Protein AF-A0A382UMU6-F1 (afdb_monomer)

Solvent-accessible surface area (backbone atoms only — not comparable to full-at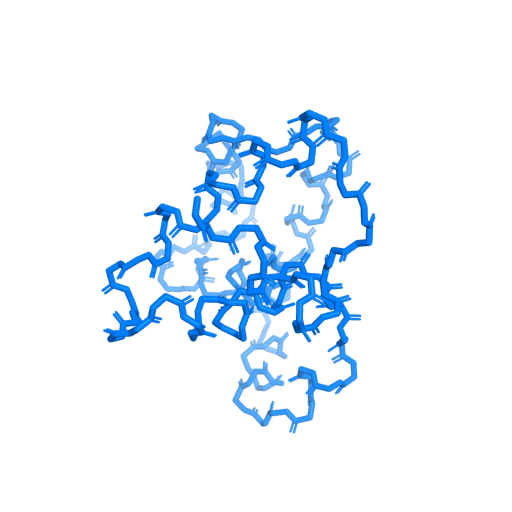om values): 7079 Å² total; per-residue (Å²): 133,62,63,64,44,28,39,75,72,66,77,40,78,89,62,52,76,64,52,50,48,51,54,51,54,58,45,65,74,44,54,89,78,49,96,48,80,75,49,44,45,71,77,47,38,72,81,79,49,92,54,64,73,66,52,53,67,38,65,66,54,38,53,52,58,66,33,70,64,23,42,46,46,52,51,50,48,49,57,58,49,73,78,46,96,69,83,49,76,65,50,58,59,58,50,53,56,59,48,30,71,76,54,73,38,56,70,65,62,39,53,49,46,54,65,72,78,105

Secondary structure (DSSP, 8-state):
--HHHHHHTTS-SS--HHHHHHHHHHHHHHGGG-SSGGGHHHHTGGGT---HHHHHHSHHHHHHHHSHHHHHHHHHHHHHHHT-S---HHHHHHTHHHHHHHH---THHHHHHHHHH-

Structure (mmCIF, N/CA/C/O backbone):
data_AF-A0A382UMU6-F1
#
_entry.id   AF-A0A382UMU6-F1
#
loop_
_atom_site.group_PDB
_atom_site.id
_atom_site.type_symbol
_atom_site.label_atom_id
_atom_site.label_alt_id
_atom_site.label_comp_id
_atom_site.label_asym_id
_atom_site.label_entity_id
_atom_site.label_seq_id
_atom_site.pdbx_PDB_ins_code
_atom_site.Cartn_x
_atom_site.Cartn_y
_atom_site.Cartn_z
_atom_site.occupancy
_atom_site.B_iso_or_equiv
_atom_site.auth_seq_id
_atom_site.auth_comp_id
_atom_site.auth_asym_id
_atom_site.auth_atom_id
_atom_site.pdbx_PDB_model_num
ATOM 1 N N . MET A 1 1 ? 19.225 -9.190 -12.481 1.00 77.44 1 MET A N 1
ATOM 2 C CA . MET A 1 1 ? 18.488 -10.150 -13.329 1.00 77.44 1 MET A CA 1
ATOM 3 C C . MET A 1 1 ? 16.970 -9.951 -13.315 1.00 77.44 1 MET A C 1
ATOM 5 O O . MET A 1 1 ? 16.350 -10.391 -14.262 1.00 77.44 1 MET A O 1
ATOM 9 N N . VAL A 1 2 ? 16.359 -9.263 -12.332 1.00 91.81 2 VAL A N 1
ATOM 10 C CA . VAL A 1 2 ? 14.884 -9.120 -12.277 1.00 91.81 2 VAL A CA 1
ATOM 11 C C . VAL A 1 2 ? 14.290 -7.978 -13.122 1.00 91.81 2 VAL A C 1
ATOM 13 O O . VAL A 1 2 ? 13.155 -8.073 -13.568 1.00 91.81 2 VAL A O 1
ATOM 16 N N . VAL A 1 3 ? 15.056 -6.909 -13.378 1.00 94.62 3 VAL A N 1
ATOM 17 C CA . VAL A 1 3 ? 14.580 -5.698 -14.086 1.00 94.62 3 VAL A CA 1
ATOM 18 C C . VAL A 1 3 ? 13.886 -5.994 -15.431 1.00 94.62 3 VAL A C 1
ATOM 20 O O . VAL A 1 3 ? 12.839 -5.398 -15.672 1.00 94.62 3 VAL A O 1
ATOM 23 N N . PRO A 1 4 ? 14.370 -6.923 -16.285 1.00 96.31 4 PRO A N 1
ATOM 24 C CA . PRO A 1 4 ? 13.679 -7.263 -17.530 1.00 96.31 4 PRO A CA 1
ATOM 25 C C . PRO A 1 4 ? 12.237 -7.752 -17.339 1.00 96.31 4 PRO A C 1
ATOM 27 O O . PRO A 1 4 ? 11.382 -7.393 -18.140 1.00 96.31 4 PRO A O 1
ATOM 30 N N . PHE A 1 5 ? 11.940 -8.493 -16.264 1.00 96.38 5 PHE A N 1
ATOM 31 C CA . PHE A 1 5 ? 10.580 -8.972 -15.992 1.00 96.38 5 PHE A CA 1
ATOM 32 C C . PHE A 1 5 ? 9.628 -7.823 -15.640 1.00 96.38 5 PHE A C 1
ATOM 34 O O . PHE A 1 5 ? 8.491 -7.810 -16.098 1.00 96.38 5 PHE A O 1
ATOM 41 N N . PHE A 1 6 ? 10.098 -6.813 -14.897 1.00 96.44 6 PHE A N 1
ATOM 42 C CA . PHE A 1 6 ? 9.307 -5.604 -14.633 1.00 96.44 6 PHE A CA 1
ATOM 43 C C . PHE A 1 6 ? 9.066 -4.780 -15.902 1.00 96.44 6 PHE A C 1
ATOM 45 O O . PHE A 1 6 ? 7.965 -4.269 -16.085 1.00 96.44 6 PHE A O 1
ATOM 52 N N . LYS A 1 7 ? 10.058 -4.688 -16.804 1.00 96.00 7 LYS A N 1
ATOM 53 C CA . LYS A 1 7 ? 9.872 -4.042 -18.115 1.00 96.00 7 LYS A CA 1
ATOM 54 C C . LYS A 1 7 ? 8.832 -4.781 -18.960 1.00 96.00 7 LYS A C 1
ATOM 56 O O . LYS A 1 7 ? 7.950 -4.150 -19.527 1.00 96.00 7 LYS A O 1
ATOM 61 N N . GLN A 1 8 ? 8.909 -6.112 -19.014 1.00 95.56 8 GLN A N 1
ATOM 62 C CA . GLN A 1 8 ? 7.962 -6.943 -19.763 1.00 95.56 8 GLN A CA 1
ATOM 63 C C . GLN A 1 8 ? 6.530 -6.841 -19.218 1.00 95.56 8 GLN A C 1
ATOM 65 O O . GLN A 1 8 ? 5.586 -6.830 -20.001 1.00 95.56 8 GLN A O 1
ATOM 70 N N . ALA A 1 9 ? 6.372 -6.737 -17.896 1.00 94.75 9 ALA A N 1
ATOM 71 C CA . ALA A 1 9 ? 5.078 -6.537 -17.244 1.00 94.75 9 ALA A CA 1
ATOM 72 C C . ALA A 1 9 ? 4.532 -5.099 -17.373 1.00 94.75 9 ALA A C 1
ATOM 74 O O . ALA A 1 9 ? 3.404 -4.843 -16.971 1.00 94.75 9 ALA A O 1
ATOM 75 N N . GLY A 1 10 ? 5.316 -4.157 -17.910 1.00 95.12 10 GLY A N 1
ATOM 76 C CA . GLY A 1 10 ? 4.915 -2.754 -18.059 1.00 95.12 10 GLY A CA 1
ATOM 77 C C . GLY A 1 10 ? 5.082 -1.893 -16.802 1.00 95.12 10 GLY A C 1
ATOM 78 O O . GLY A 1 10 ? 4.726 -0.720 -16.827 1.00 95.12 10 GLY A O 1
ATOM 79 N N . PHE A 1 11 ? 5.668 -2.421 -15.722 1.00 94.56 11 PHE A N 1
ATOM 80 C CA . PHE A 1 11 ? 5.880 -1.684 -14.465 1.00 94.56 11 PHE A CA 1
ATOM 81 C C . PHE A 1 11 ? 7.168 -0.849 -14.434 1.00 94.56 11 PHE A C 1
ATOM 83 O O . PHE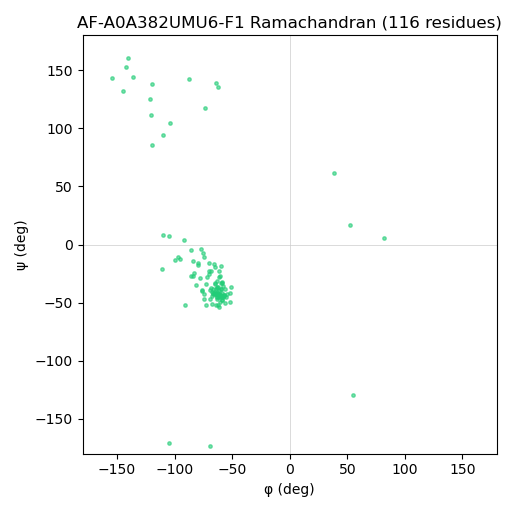 A 1 11 ? 7.416 -0.126 -13.472 1.00 94.56 11 PHE A O 1
ATOM 90 N N . ALA A 1 12 ? 8.009 -0.939 -15.467 1.00 94.31 12 ALA A N 1
ATOM 91 C CA . ALA A 1 12 ? 9.211 -0.122 -15.594 1.00 94.31 12 ALA A CA 1
ATOM 92 C C . ALA A 1 12 ? 9.486 0.242 -17.057 1.00 94.31 12 ALA A C 1
ATOM 94 O O . ALA A 1 12 ? 9.518 -0.631 -17.924 1.00 94.31 12 ALA A O 1
ATOM 95 N N . ILE A 1 13 ? 9.764 1.519 -17.318 1.00 93.31 13 ILE A N 1
ATOM 96 C CA . ILE A 1 13 ? 10.177 2.023 -18.632 1.00 93.31 13 ILE A CA 1
ATOM 97 C C . ILE A 1 13 ? 11.546 2.667 -18.439 1.00 93.31 13 ILE A C 1
ATOM 99 O O . ILE A 1 13 ? 11.658 3.648 -17.716 1.00 93.31 13 ILE A O 1
ATOM 103 N N . ASP A 1 14 ? 12.576 2.044 -19.019 1.00 93.38 14 ASP A N 1
ATOM 104 C CA . ASP A 1 14 ? 13.983 2.471 -18.955 1.00 93.38 14 ASP A CA 1
ATOM 105 C C . ASP A 1 14 ? 14.427 3.034 -17.592 1.00 93.38 14 ASP A C 1
ATOM 107 O O . ASP A 1 14 ? 14.821 4.195 -17.496 1.00 93.38 14 ASP A O 1
ATOM 111 N N . PRO A 1 15 ? 14.368 2.211 -16.522 1.00 93.50 15 PRO A N 1
ATOM 112 C CA . PRO A 1 15 ? 14.715 2.667 -15.185 1.00 93.50 15 PRO A CA 1
ATOM 113 C C . PRO A 1 15 ? 16.183 3.094 -15.122 1.00 93.50 15 PRO A C 1
ATOM 115 O O . PRO A 1 15 ? 17.071 2.380 -15.601 1.00 93.50 15 PRO A O 1
ATOM 118 N N . ASP A 1 16 ? 16.425 4.235 -14.483 1.00 95.44 16 ASP A N 1
ATOM 119 C CA . ASP A 1 16 ? 17.761 4.723 -14.157 1.00 95.44 16 ASP A CA 1
ATOM 120 C C . ASP A 1 16 ? 18.439 3.854 -13.075 1.00 95.44 16 ASP A C 1
ATOM 122 O O . ASP A 1 16 ? 17.953 2.783 -12.691 1.00 95.44 16 ASP A O 1
ATOM 126 N N . GLY A 1 17 ? 19.611 4.283 -12.597 1.00 96.19 17 GLY A N 1
ATOM 127 C CA . GLY A 1 17 ? 20.374 3.535 -11.594 1.00 96.19 17 GLY A CA 1
ATOM 128 C C . GLY A 1 17 ? 19.583 3.273 -10.309 1.00 96.19 17 GLY A C 1
ATOM 129 O O . GLY A 1 17 ? 19.572 2.140 -9.815 1.00 96.19 17 GLY A O 1
ATOM 130 N N . ASP A 1 18 ? 18.876 4.290 -9.819 1.00 95.25 18 ASP A N 1
ATOM 131 C CA . ASP A 1 18 ? 18.115 4.232 -8.571 1.00 95.25 18 ASP A CA 1
ATOM 132 C C . ASP A 1 18 ? 16.828 3.423 -8.740 1.00 95.25 18 ASP A C 1
ATOM 134 O O . ASP A 1 18 ? 16.535 2.548 -7.922 1.00 95.25 18 ASP A O 1
ATOM 138 N N . GLY A 1 19 ? 16.107 3.608 -9.848 1.00 95.19 19 GLY A N 1
ATOM 139 C CA . GLY A 1 19 ? 14.951 2.791 -10.204 1.00 95.19 19 GLY A CA 1
ATOM 140 C C . GLY A 1 19 ? 15.327 1.316 -10.340 1.00 95.19 19 GLY A C 1
ATOM 141 O O . GLY A 1 19 ? 14.670 0.436 -9.780 1.00 95.19 19 GLY A O 1
ATOM 142 N N . ALA A 1 20 ? 16.443 1.012 -11.006 1.00 96.62 20 ALA A N 1
ATOM 143 C CA . ALA A 1 20 ? 16.933 -0.356 -11.120 1.00 96.62 20 ALA A CA 1
ATOM 144 C C . ALA A 1 20 ? 17.359 -0.943 -9.763 1.00 96.62 20 ALA A C 1
ATOM 146 O O . ALA A 1 20 ? 17.206 -2.151 -9.549 1.00 96.62 20 ALA A O 1
ATOM 147 N N . ALA A 1 21 ? 17.902 -0.130 -8.852 1.00 96.62 21 ALA A N 1
ATOM 148 C CA . ALA A 1 21 ? 18.226 -0.546 -7.490 1.00 96.62 21 ALA A CA 1
ATOM 149 C C . ALA A 1 21 ? 16.957 -0.839 -6.674 1.00 96.62 21 ALA A C 1
ATOM 151 O O . ALA A 1 21 ? 16.871 -1.897 -6.045 1.00 96.62 21 ALA A O 1
ATOM 152 N N . PHE A 1 22 ? 15.945 0.026 -6.760 1.00 94.81 22 PHE A N 1
ATOM 153 C CA . PHE A 1 22 ? 14.650 -0.157 -6.109 1.00 94.81 22 PHE A CA 1
ATOM 154 C C . PHE A 1 22 ? 13.958 -1.451 -6.558 1.00 94.81 22 PHE A C 1
ATOM 156 O O . PHE A 1 22 ? 13.577 -2.266 -5.718 1.00 94.81 22 PHE A O 1
ATOM 163 N N . LEU A 1 23 ? 13.892 -1.711 -7.869 1.00 96.69 23 LEU A N 1
ATOM 164 C CA . LEU A 1 23 ? 13.297 -2.940 -8.413 1.00 96.69 23 LEU A CA 1
ATOM 165 C C . LEU A 1 23 ? 14.005 -4.210 -7.917 1.00 96.69 23 LEU A C 1
ATOM 167 O O . LEU A 1 23 ? 13.361 -5.219 -7.628 1.00 96.69 23 LEU A O 1
ATOM 171 N N . LYS A 1 24 ? 15.339 -4.178 -7.793 1.00 96.31 24 LYS A N 1
ATOM 172 C CA . LYS A 1 24 ? 16.109 -5.301 -7.231 1.00 96.31 24 LYS A CA 1
ATOM 173 C C . LYS A 1 24 ? 15.813 -5.496 -5.746 1.00 96.31 24 LYS A C 1
ATOM 175 O O . LYS A 1 24 ? 15.689 -6.638 -5.311 1.00 96.31 24 LYS A O 1
ATOM 180 N N . TYR A 1 25 ? 15.695 -4.404 -4.992 1.00 95.38 25 TYR A N 1
ATOM 181 C CA . TYR A 1 25 ? 15.384 -4.442 -3.568 1.00 95.38 25 TYR A CA 1
ATOM 182 C C . TYR A 1 25 ? 14.013 -5.080 -3.310 1.00 95.38 25 TYR A C 1
ATOM 184 O O . TYR A 1 25 ? 13.935 -6.081 -2.600 1.00 95.38 25 TYR A O 1
ATOM 192 N N . ILE A 1 26 ? 12.947 -4.584 -3.948 1.00 95.06 26 ILE A N 1
ATOM 193 C CA . ILE A 1 26 ? 11.593 -5.128 -3.741 1.00 95.06 26 ILE A CA 1
ATOM 194 C C . ILE A 1 26 ? 11.467 -6.574 -4.239 1.00 95.06 26 ILE A C 1
ATOM 196 O O . ILE A 1 26 ? 10.789 -7.387 -3.614 1.00 95.06 26 ILE A O 1
ATOM 200 N N . ALA A 1 27 ? 12.179 -6.941 -5.309 1.00 95.62 27 ALA A N 1
ATOM 201 C CA . ALA A 1 27 ? 12.203 -8.315 -5.797 1.00 95.62 27 ALA A CA 1
ATOM 202 C C . ALA A 1 27 ? 12.836 -9.287 -4.795 1.00 95.62 27 ALA A C 1
ATOM 204 O O . ALA A 1 27 ? 12.341 -10.401 -4.631 1.00 95.62 27 ALA A O 1
ATOM 205 N N . ALA A 1 28 ? 13.899 -8.871 -4.101 1.00 95.06 28 ALA A N 1
ATOM 206 C CA . ALA A 1 28 ? 14.526 -9.687 -3.066 1.00 95.06 28 ALA A CA 1
ATOM 207 C C . ALA A 1 28 ? 13.571 -9.956 -1.889 1.00 95.06 28 ALA A C 1
ATOM 209 O O . ALA A 1 28 ? 13.617 -11.034 -1.305 1.00 95.06 28 ALA A O 1
ATOM 210 N N . LEU A 1 29 ? 12.664 -9.020 -1.583 1.00 93.00 29 LEU A N 1
ATOM 211 C CA . LEU A 1 29 ? 11.629 -9.211 -0.560 1.00 93.00 29 LEU A CA 1
ATOM 212 C C . LEU A 1 29 ? 10.532 -10.196 -0.998 1.00 93.00 29 LEU A C 1
ATOM 214 O O . LEU A 1 29 ? 9.924 -10.851 -0.154 1.00 93.00 29 LEU A O 1
ATOM 218 N N . ALA A 1 30 ? 10.274 -10.310 -2.304 1.00 93.88 30 ALA A N 1
ATOM 219 C CA . ALA A 1 30 ? 9.207 -11.145 -2.861 1.00 93.88 30 ALA A CA 1
ATOM 220 C C . ALA A 1 30 ? 9.662 -12.543 -3.306 1.00 93.88 30 ALA A C 1
ATOM 222 O O . ALA A 1 30 ? 8.813 -13.393 -3.565 1.00 93.88 30 ALA A O 1
ATOM 223 N N . VAL A 1 31 ? 10.972 -12.802 -3.390 1.00 93.12 31 VAL A N 1
ATOM 224 C CA . VAL A 1 31 ? 11.514 -14.050 -3.960 1.00 93.12 31 VAL A CA 1
ATOM 225 C C . VAL A 1 31 ? 11.027 -15.308 -3.234 1.00 93.12 31 VAL A C 1
ATOM 227 O O . VAL A 1 31 ? 10.816 -16.331 -3.867 1.00 93.12 31 VAL A O 1
ATOM 230 N N . GLY A 1 32 ? 10.792 -15.230 -1.920 1.00 93.56 32 GLY A N 1
ATOM 231 C CA . GLY A 1 32 ? 10.273 -16.352 -1.130 1.00 93.56 32 GLY A CA 1
ATOM 232 C C . GLY A 1 32 ? 8.769 -16.601 -1.285 1.00 93.56 32 GLY A C 1
ATOM 233 O O . GLY A 1 32 ? 8.249 -17.530 -0.678 1.00 93.56 32 GLY A O 1
ATOM 234 N N . ALA A 1 33 ? 8.060 -15.761 -2.043 1.00 92.19 33 ALA A N 1
ATOM 235 C CA . ALA A 1 33 ? 6.612 -15.830 -2.235 1.00 92.19 33 ALA A CA 1
ATOM 236 C C . ALA A 1 33 ? 6.206 -16.266 -3.656 1.00 92.19 33 ALA A C 1
ATOM 238 O O . ALA A 1 33 ? 5.026 -16.170 -3.995 1.00 92.19 33 ALA A O 1
ATOM 239 N N . VAL A 1 34 ? 7.166 -16.690 -4.486 1.00 95.50 34 VAL A N 1
ATOM 240 C CA . VAL A 1 34 ? 6.967 -17.088 -5.888 1.00 95.50 34 VAL A CA 1
ATOM 241 C C . VAL A 1 34 ? 7.843 -18.289 -6.252 1.00 95.50 34 VAL A C 1
ATOM 243 O O . VAL A 1 34 ? 8.924 -18.462 -5.695 1.00 95.50 34 VAL A O 1
ATOM 246 N N . ASP A 1 35 ? 7.410 -19.086 -7.228 1.00 95.94 35 ASP A N 1
ATOM 247 C CA . ASP A 1 35 ? 8.177 -20.236 -7.728 1.00 95.94 35 ASP A CA 1
ATOM 248 C C . ASP A 1 35 ? 9.179 -19.833 -8.822 1.00 95.94 35 ASP A C 1
ATOM 250 O O . ASP A 1 35 ? 10.194 -20.498 -9.040 1.00 95.94 35 ASP A O 1
ATOM 254 N N . ARG A 1 36 ? 8.887 -18.747 -9.553 1.00 94.88 36 ARG A N 1
ATOM 255 C CA . ARG A 1 36 ? 9.674 -18.254 -10.694 1.00 94.88 36 ARG A CA 1
ATOM 256 C C . ARG A 1 36 ? 9.843 -16.740 -10.640 1.00 94.88 36 ARG A C 1
ATOM 258 O O . ARG A 1 36 ? 8.916 -16.010 -10.304 1.00 94.88 36 ARG A O 1
ATOM 265 N N . LEU A 1 37 ? 11.011 -16.249 -11.063 1.00 94.06 37 LEU A N 1
ATOM 266 C CA . LEU A 1 37 ? 11.326 -14.810 -11.052 1.00 94.06 37 LEU A CA 1
ATOM 267 C C . LEU A 1 37 ? 10.354 -13.966 -11.893 1.00 94.06 37 LEU A C 1
ATOM 269 O O . LEU A 1 37 ? 10.067 -12.830 -11.532 1.00 94.06 37 LEU A O 1
ATOM 273 N N . GLU A 1 38 ? 9.823 -14.523 -12.981 1.00 95.56 38 GLU A N 1
ATOM 274 C CA . GLU A 1 38 ? 8.835 -13.870 -13.853 1.00 95.56 38 GLU A CA 1
ATOM 275 C C . GLU A 1 38 ? 7.478 -13.610 -13.176 1.00 95.56 38 GLU A C 1
ATOM 277 O O . GLU A 1 38 ? 6.717 -12.774 -13.648 1.00 95.56 38 GLU A O 1
ATOM 282 N N . GLN A 1 39 ? 7.187 -14.271 -12.048 1.00 96.38 39 GLN A N 1
ATOM 283 C CA . GLN A 1 39 ? 5.967 -14.051 -11.261 1.00 96.38 39 GLN A CA 1
ATOM 284 C C . GLN A 1 39 ? 6.097 -12.864 -10.288 1.00 96.38 39 GLN A C 1
ATOM 286 O O . GLN A 1 39 ? 5.093 -12.390 -9.756 1.00 96.38 39 GLN A O 1
ATOM 291 N N . ILE A 1 40 ? 7.320 -12.373 -10.037 1.00 96.38 40 ILE A N 1
ATOM 292 C CA . ILE A 1 40 ? 7.580 -11.280 -9.085 1.00 96.38 40 ILE A CA 1
ATOM 293 C C . ILE A 1 40 ? 6.830 -9.988 -9.452 1.00 96.38 40 ILE A C 1
ATOM 295 O O . ILE A 1 40 ? 6.221 -9.418 -8.545 1.00 96.38 40 ILE A O 1
ATOM 299 N N . PRO A 1 41 ? 6.843 -9.505 -10.715 1.00 95.81 41 PRO A N 1
ATOM 300 C CA . PRO A 1 41 ? 6.141 -8.278 -11.078 1.00 95.81 41 PRO A CA 1
ATOM 301 C C . PRO A 1 41 ? 4.654 -8.338 -10.729 1.00 95.81 41 PRO A C 1
ATOM 303 O O . PRO A 1 41 ? 4.172 -7.462 -10.024 1.00 95.81 41 PRO A O 1
ATOM 306 N N . GLU A 1 42 ? 3.954 -9.405 -11.125 1.00 94.25 42 GLU A N 1
ATOM 307 C CA . GLU A 1 42 ? 2.526 -9.572 -10.821 1.00 94.25 42 GLU A CA 1
ATOM 308 C C . GLU A 1 42 ? 2.280 -9.641 -9.308 1.00 94.25 42 GLU A C 1
ATOM 310 O O . GLU A 1 42 ? 1.387 -8.987 -8.774 1.00 94.25 42 GLU A O 1
ATOM 315 N N . ARG A 1 43 ? 3.135 -10.359 -8.570 1.00 94.38 43 ARG A N 1
ATOM 316 C CA . ARG A 1 43 ? 3.040 -10.445 -7.107 1.00 94.38 43 ARG A CA 1
ATOM 317 C C . ARG A 1 43 ? 3.209 -9.089 -6.410 1.00 94.38 43 ARG A C 1
ATOM 319 O O . ARG A 1 43 ? 2.697 -8.921 -5.298 1.00 94.38 43 ARG A O 1
ATOM 326 N N . LEU A 1 44 ? 3.940 -8.166 -7.032 1.00 94.69 44 LEU A N 1
ATOM 327 C CA . LEU A 1 44 ? 4.239 -6.816 -6.550 1.00 94.69 44 LEU A CA 1
ATOM 328 C C . LEU A 1 44 ? 3.441 -5.721 -7.265 1.00 94.69 44 LEU A C 1
ATOM 330 O O . LEU A 1 44 ? 3.682 -4.544 -7.013 1.00 94.69 44 LEU A O 1
ATOM 334 N N . LYS A 1 45 ? 2.475 -6.089 -8.109 1.00 92.75 45 LYS A N 1
ATOM 335 C CA . LYS A 1 45 ? 1.649 -5.170 -8.899 1.00 92.75 45 LYS A CA 1
ATOM 336 C C . LYS A 1 45 ? 1.011 -4.055 -8.065 1.00 92.75 45 LYS A C 1
ATOM 338 O O . LYS A 1 45 ? 0.970 -2.911 -8.500 1.00 92.75 45 LYS A O 1
ATOM 343 N N . PHE A 1 46 ? 0.607 -4.368 -6.834 1.00 89.25 46 PHE A N 1
ATOM 344 C CA . PHE A 1 46 ? 0.026 -3.407 -5.888 1.00 89.25 46 PHE A CA 1
ATOM 345 C C . PHE A 1 46 ? 0.953 -2.227 -5.529 1.00 89.25 46 PHE A C 1
ATOM 347 O O . PHE A 1 46 ? 0.475 -1.212 -5.046 1.00 89.25 46 PHE A O 1
ATOM 354 N N . LEU A 1 47 ? 2.269 -2.332 -5.762 1.00 91.94 47 LEU A N 1
ATOM 355 C CA . LEU A 1 47 ? 3.210 -1.217 -5.582 1.00 91.94 47 LEU A CA 1
ATOM 356 C C . LEU A 1 47 ? 3.200 -0.224 -6.755 1.00 91.94 47 LEU A C 1
ATOM 358 O O . LEU A 1 47 ? 3.722 0.879 -6.619 1.00 91.94 47 LEU A O 1
ATOM 362 N N . PHE A 1 48 ? 2.661 -0.627 -7.908 1.00 91.25 48 PHE A N 1
ATOM 363 C CA . PHE A 1 48 ? 2.657 0.153 -9.149 1.00 91.25 48 PHE A CA 1
ATOM 364 C C . PHE A 1 48 ? 1.257 0.630 -9.538 1.00 91.25 48 PHE A C 1
ATOM 366 O O . PHE A 1 48 ? 1.126 1.600 -10.281 1.00 91.25 48 PHE A O 1
ATOM 373 N N . GLU A 1 49 ? 0.216 -0.029 -9.030 1.00 87.19 49 GLU A N 1
ATOM 374 C CA . GLU A 1 49 ? -1.177 0.298 -9.307 1.00 87.19 49 GLU A CA 1
ATOM 375 C C . GLU A 1 49 ? -1.927 0.621 -8.016 1.00 87.19 49 GLU A C 1
ATOM 377 O O . GLU A 1 49 ? -1.988 -0.192 -7.094 1.00 87.19 49 GLU A O 1
ATOM 382 N N . PHE A 1 50 ? -2.544 1.802 -7.980 1.00 83.56 50 PHE A N 1
ATOM 383 C CA . PHE A 1 50 ? -3.443 2.216 -6.909 1.00 83.56 50 PHE A CA 1
ATOM 384 C C . PHE A 1 50 ? -4.880 2.276 -7.441 1.00 83.56 50 PHE A C 1
ATOM 386 O O . PHE A 1 50 ? -5.297 3.277 -8.022 1.00 83.56 50 PHE A O 1
ATOM 393 N N . ASP A 1 51 ? -5.633 1.187 -7.258 1.00 88.44 51 ASP A N 1
ATOM 394 C CA . ASP A 1 51 ? -7.023 1.046 -7.714 1.00 88.44 51 ASP A CA 1
ATOM 395 C C . ASP A 1 51 ? -7.970 0.800 -6.529 1.00 88.44 51 ASP A C 1
ATOM 397 O O . ASP A 1 51 ? -8.301 -0.332 -6.167 1.00 88.44 51 ASP A O 1
ATOM 401 N N . VAL A 1 52 ? -8.410 1.893 -5.899 1.00 89.62 52 VAL A N 1
ATOM 402 C CA . VAL A 1 52 ? -9.358 1.839 -4.775 1.00 89.62 52 VAL A CA 1
ATOM 403 C C . VAL A 1 52 ? -10.715 1.259 -5.194 1.00 89.62 52 VAL A C 1
ATOM 405 O O . VAL A 1 52 ? -11.207 0.381 -4.481 1.00 89.62 52 VAL A O 1
ATOM 408 N N . PRO A 1 53 ? -11.346 1.684 -6.312 1.00 92.44 53 PRO A N 1
ATOM 409 C CA . PRO A 1 53 ? -12.588 1.065 -6.771 1.00 92.44 53 PRO A CA 1
ATOM 410 C C . PRO A 1 53 ? -12.468 -0.450 -6.979 1.00 92.44 53 PRO A C 1
ATOM 412 O O . PRO A 1 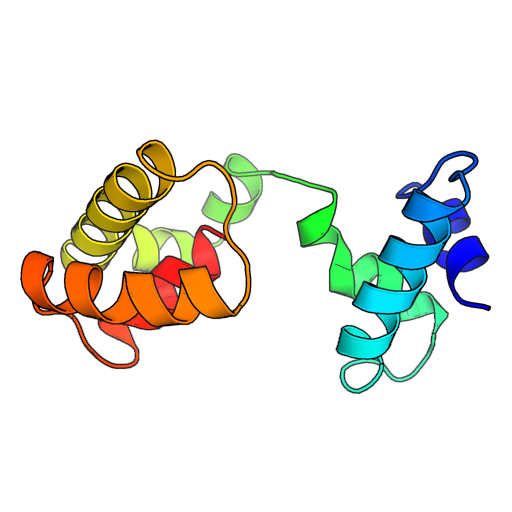53 ? -13.335 -1.189 -6.509 1.00 92.44 53 PRO A O 1
ATOM 415 N N . GLY A 1 54 ? -11.390 -0.918 -7.616 1.00 91.62 54 GLY A N 1
ATOM 416 C CA . GLY A 1 54 ? -11.131 -2.343 -7.816 1.00 91.62 54 GLY A CA 1
ATOM 417 C C . GLY A 1 54 ? -10.925 -3.099 -6.505 1.00 91.62 54 GLY A C 1
ATOM 418 O O . GLY A 1 54 ? -11.522 -4.158 -6.305 1.00 91.62 54 GLY A O 1
ATOM 419 N N . ALA A 1 55 ? -10.169 -2.534 -5.559 1.00 90.56 55 ALA A N 1
ATOM 420 C CA . ALA A 1 55 ? -9.991 -3.128 -4.234 1.00 90.56 55 ALA A CA 1
ATOM 421 C C . ALA A 1 55 ? -11.321 -3.248 -3.466 1.00 90.56 55 ALA A C 1
ATOM 423 O O . ALA A 1 55 ? -11.614 -4.289 -2.876 1.00 90.56 55 ALA A O 1
ATOM 424 N N . LEU A 1 56 ? -12.165 -2.211 -3.511 1.00 94.00 56 LEU A N 1
ATOM 425 C CA . LEU A 1 56 ? -13.472 -2.187 -2.842 1.00 94.00 56 LEU A CA 1
ATOM 426 C C . LEU A 1 56 ? -14.544 -3.041 -3.536 1.00 94.00 56 LEU A C 1
ATOM 428 O O . LEU A 1 56 ? -15.604 -3.277 -2.946 1.00 94.00 56 LEU A O 1
ATOM 432 N N . ALA A 1 57 ? -14.287 -3.532 -4.751 1.00 95.44 57 ALA A N 1
ATOM 433 C CA . ALA A 1 57 ? -15.135 -4.530 -5.394 1.00 95.44 57 ALA A CA 1
ATOM 434 C C . ALA A 1 57 ? -15.035 -5.904 -4.705 1.00 95.44 57 ALA A C 1
ATOM 436 O O . ALA A 1 57 ? -15.978 -6.691 -4.788 1.00 95.44 57 ALA A O 1
ATOM 437 N N . ASN A 1 58 ? -13.942 -6.183 -3.980 1.00 94.62 58 ASN A N 1
ATOM 438 C CA . ASN A 1 58 ? -13.822 -7.380 -3.152 1.00 94.62 58 ASN A CA 1
ATOM 439 C C . ASN A 1 58 ? -14.699 -7.242 -1.883 1.00 94.62 58 ASN A C 1
ATOM 441 O O . ASN A 1 58 ? -14.433 -6.366 -1.050 1.00 94.62 58 ASN A O 1
ATOM 445 N N . PRO A 1 59 ? -15.713 -8.113 -1.680 1.00 95.31 59 PRO A N 1
ATOM 446 C CA . PRO A 1 59 ? -16.613 -8.032 -0.529 1.00 95.31 59 PRO A CA 1
ATOM 447 C C . PRO A 1 59 ? -15.912 -8.151 0.826 1.00 95.31 59 PRO A C 1
ATOM 449 O O . PRO A 1 59 ? -16.351 -7.514 1.780 1.00 95.31 59 PRO A O 1
ATOM 452 N N . GLU A 1 60 ? -14.829 -8.927 0.921 1.00 93.38 60 GLU A N 1
ATOM 453 C CA . GLU A 1 60 ? -14.075 -9.106 2.166 1.00 93.38 60 GLU A CA 1
ATOM 454 C C . GLU A 1 60 ? -13.332 -7.824 2.544 1.00 93.38 60 GLU A C 1
ATOM 456 O O . GLU A 1 60 ? -13.449 -7.354 3.675 1.00 93.38 60 GLU A O 1
ATOM 461 N N . ILE A 1 61 ? -12.640 -7.210 1.577 1.00 93.44 61 ILE A N 1
ATOM 462 C CA . ILE A 1 61 ? -11.955 -5.924 1.769 1.00 93.44 61 ILE A CA 1
ATOM 463 C C . ILE A 1 61 ? -12.974 -4.858 2.151 1.00 93.44 61 ILE A C 1
ATOM 465 O O . ILE A 1 61 ? -12.799 -4.168 3.154 1.00 93.44 61 ILE A O 1
ATOM 469 N N . ARG A 1 62 ? -14.071 -4.758 1.390 1.00 95.50 62 ARG A N 1
ATOM 470 C CA . ARG A 1 62 ? -15.145 -3.799 1.655 1.00 95.50 62 ARG A CA 1
ATOM 471 C C . ARG A 1 62 ? -15.731 -3.980 3.051 1.00 95.50 62 ARG A C 1
ATOM 473 O O . ARG A 1 62 ? -15.954 -2.986 3.741 1.00 95.50 62 ARG A O 1
ATOM 480 N N . HIS A 1 63 ? -15.997 -5.218 3.460 1.00 94.50 63 HIS A N 1
ATOM 481 C CA . HIS A 1 63 ? -16.534 -5.519 4.782 1.00 94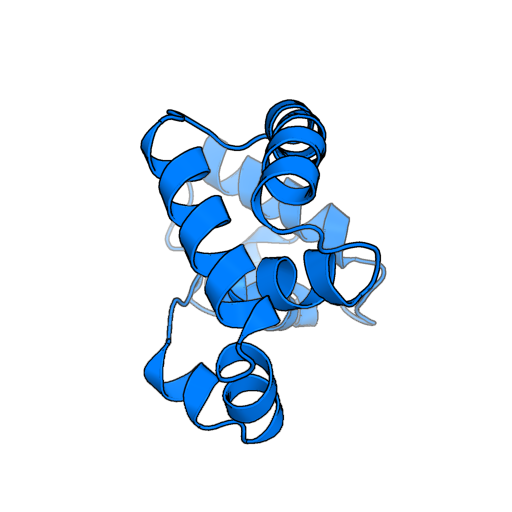.50 63 HIS A CA 1
ATOM 482 C C . HIS A 1 63 ? -15.563 -5.113 5.891 1.00 94.50 63 HIS A C 1
ATOM 484 O O . HIS A 1 63 ? -15.991 -4.471 6.850 1.00 94.50 63 HIS A O 1
ATOM 490 N N . GLU A 1 64 ? -14.276 -5.434 5.744 1.00 93.31 64 GLU A N 1
ATOM 491 C CA . GLU A 1 64 ? -13.243 -5.109 6.728 1.00 93.31 64 GLU A CA 1
ATOM 492 C C . GLU A 1 64 ? -13.093 -3.592 6.896 1.00 93.31 64 GLU A C 1
ATOM 494 O O . GLU A 1 64 ? -13.217 -3.084 8.008 1.00 93.31 64 GLU A O 1
ATOM 499 N N . VAL A 1 65 ? -12.913 -2.835 5.806 1.00 94.50 65 VAL A N 1
ATOM 500 C CA . VAL A 1 65 ? -12.725 -1.372 5.895 1.00 94.50 65 VAL A CA 1
ATOM 501 C C . VAL A 1 65 ? -13.993 -0.622 6.304 1.00 94.50 65 VAL A C 1
ATOM 503 O O . VAL A 1 65 ? -13.922 0.536 6.713 1.00 94.50 65 VAL A O 1
ATOM 506 N N . SER A 1 66 ? -15.161 -1.266 6.214 1.00 95.00 66 SER A N 1
ATOM 507 C CA . SER A 1 66 ? -16.425 -0.701 6.696 1.00 95.00 66 SER A CA 1
ATOM 508 C C . SER A 1 66 ? -16.597 -0.834 8.211 1.00 95.00 66 SER A C 1
ATOM 510 O O . SER A 1 66 ? -17.454 -0.147 8.769 1.00 95.00 66 SER A O 1
ATOM 512 N N . GLN A 1 67 ? -15.807 -1.681 8.887 1.00 96.38 67 GLN A N 1
ATOM 513 C CA . GLN A 1 67 ? -15.910 -1.855 10.336 1.00 96.38 67 GLN A CA 1
ATOM 514 C C . GLN A 1 67 ? -15.548 -0.558 11.074 1.00 96.38 67 GLN A C 1
ATOM 516 O O . GLN A 1 67 ? -14.568 0.098 10.705 1.00 96.38 67 GLN A O 1
ATOM 521 N N . PRO A 1 68 ? -16.272 -0.185 12.146 1.00 96.06 68 PRO A N 1
ATOM 522 C CA . PRO A 1 68 ? -15.984 1.034 12.899 1.00 96.06 68 PRO A CA 1
ATOM 523 C C . PRO A 1 68 ? -14.536 1.109 13.394 1.00 96.06 68 PRO A C 1
ATOM 525 O O . PRO A 1 68 ? -13.904 2.157 13.276 1.00 96.06 68 PRO A O 1
ATOM 528 N N . GLU A 1 69 ? -13.982 0.009 13.911 1.00 95.25 69 GLU A N 1
ATOM 529 C CA . GLU A 1 69 ? -12.591 -0.038 14.370 1.00 95.25 69 GLU A CA 1
ATOM 530 C C . GLU A 1 69 ? -11.592 0.149 13.228 1.00 95.25 69 GLU A C 1
ATOM 532 O O . GLU A 1 69 ? -10.639 0.912 13.377 1.00 95.25 69 GLU A O 1
ATOM 537 N N . ALA A 1 70 ? -11.835 -0.484 12.077 1.00 96.19 70 ALA A N 1
ATOM 538 C CA . ALA A 1 70 ? -10.996 -0.315 10.897 1.00 96.19 70 ALA A CA 1
ATOM 539 C C . ALA A 1 70 ? -11.001 1.143 10.429 1.00 96.19 70 ALA A C 1
ATOM 541 O O . ALA A 1 70 ? -9.936 1.712 10.204 1.00 96.19 70 ALA A O 1
ATOM 542 N N . ARG A 1 71 ? -12.176 1.785 10.371 1.00 96.50 71 ARG A N 1
ATOM 543 C CA . ARG A 1 71 ? -12.289 3.205 10.010 1.00 96.50 71 ARG A CA 1
ATOM 544 C C . ARG A 1 71 ? -11.529 4.108 10.974 1.00 96.50 71 ARG A C 1
ATOM 546 O O . ARG A 1 71 ? -10.821 4.992 10.507 1.00 96.50 71 ARG A O 1
ATOM 553 N N . ARG A 1 72 ? -11.612 3.861 12.288 1.00 96.81 72 ARG A N 1
ATOM 554 C CA . ARG A 1 72 ? -10.816 4.611 13.277 1.00 96.81 72 ARG A CA 1
ATOM 555 C C . ARG A 1 72 ? -9.317 4.467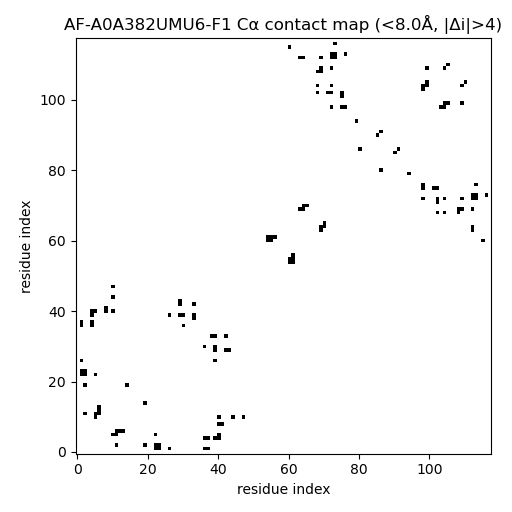 13.024 1.00 96.81 72 ARG A C 1
ATOM 557 O O . ARG A 1 72 ? -8.613 5.468 13.034 1.00 96.81 72 ARG A O 1
ATOM 564 N N . VAL A 1 73 ? -8.837 3.249 12.760 1.00 97.19 73 VAL A N 1
ATOM 565 C CA . VAL A 1 73 ? -7.415 3.005 12.461 1.00 97.19 73 VAL A CA 1
ATOM 566 C C . VAL A 1 73 ? -6.979 3.685 11.167 1.00 97.19 73 VAL A C 1
ATOM 568 O O . VAL A 1 73 ? -5.909 4.280 11.139 1.00 97.19 73 VAL A O 1
ATOM 571 N N . ILE A 1 74 ? -7.794 3.633 10.112 1.00 96.12 74 ILE A N 1
ATOM 572 C CA . ILE A 1 74 ? -7.486 4.264 8.821 1.00 96.12 74 ILE A CA 1
ATOM 573 C C . ILE A 1 74 ? -7.431 5.791 8.956 1.00 96.12 74 ILE A C 1
ATOM 575 O O . ILE A 1 74 ? -6.528 6.415 8.404 1.00 96.12 74 ILE A O 1
ATOM 579 N N . THR A 1 75 ? -8.354 6.395 9.709 1.00 96.31 75 THR A N 1
ATOM 580 C CA . THR A 1 75 ? -8.333 7.840 9.978 1.00 96.31 75 THR A CA 1
ATOM 581 C C . THR A 1 75 ? -7.086 8.235 10.769 1.00 96.31 75 THR A C 1
ATOM 583 O O . THR A 1 75 ? -6.320 9.057 10.281 1.00 96.31 75 THR A O 1
ATOM 586 N N . ALA A 1 76 ? -6.805 7.572 11.896 1.00 96.00 76 ALA A N 1
ATOM 587 C CA . ALA A 1 76 ? -5.612 7.856 12.701 1.00 96.00 76 ALA A CA 1
ATOM 588 C C . ALA A 1 76 ? -4.303 7.645 11.913 1.00 96.00 76 ALA A C 1
ATOM 590 O O . ALA A 1 76 ? -3.358 8.422 12.023 1.00 96.00 76 ALA A O 1
ATOM 591 N N . LEU A 1 77 ? -4.246 6.613 11.060 1.00 95.69 77 LEU A N 1
ATOM 592 C CA . LEU A 1 77 ? -3.118 6.386 10.151 1.00 95.69 77 LEU A CA 1
ATOM 593 C C . LEU A 1 77 ? -2.952 7.542 9.166 1.00 95.69 77 LEU A C 1
ATOM 595 O O . LEU A 1 77 ? -1.830 7.975 8.928 1.00 95.69 77 LEU A O 1
ATOM 599 N N . THR A 1 78 ? -4.051 8.034 8.600 1.00 94.44 78 THR A N 1
ATOM 600 C CA . THR A 1 78 ? -4.030 9.158 7.658 1.00 94.44 78 THR A CA 1
ATOM 601 C C . THR A 1 78 ? -3.461 10.411 8.323 1.00 94.44 78 THR A C 1
ATOM 603 O O . THR A 1 78 ? -2.577 11.050 7.754 1.00 94.44 78 THR A O 1
ATOM 606 N N . ASP A 1 79 ? -3.898 10.710 9.547 1.00 93.81 79 ASP A N 1
ATOM 607 C CA . ASP A 1 79 ? -3.446 11.875 10.313 1.00 93.81 79 ASP A CA 1
ATOM 608 C C . ASP A 1 79 ? -1.961 11.762 10.710 1.00 93.81 79 ASP A C 1
ATOM 610 O O . ASP A 1 79 ? -1.194 12.717 10.567 1.00 93.81 79 ASP A O 1
ATOM 614 N N . GLU A 1 80 ? -1.505 10.578 11.129 1.00 93.06 80 GLU A N 1
ATOM 615 C CA . GLU A 1 80 ? -0.085 10.311 11.403 1.00 93.06 80 GLU A CA 1
ATOM 616 C C . GLU A 1 80 ? 0.790 10.449 10.149 1.00 93.06 80 GLU A C 1
ATOM 618 O O . GLU A 1 80 ? 1.893 10.996 10.217 1.00 93.06 80 GLU A O 1
ATOM 623 N N . LEU A 1 81 ? 0.321 9.959 8.997 1.00 92.38 81 LEU A N 1
ATOM 624 C CA . LEU A 1 81 ? 1.067 10.034 7.739 1.00 92.38 81 LEU A CA 1
ATOM 625 C C . LEU A 1 81 ? 1.105 11.453 7.166 1.00 92.38 81 LEU A C 1
ATOM 627 O O . LEU A 1 81 ? 2.131 11.837 6.610 1.00 92.38 81 LEU A O 1
ATOM 631 N N . ALA A 1 82 ? 0.049 12.252 7.342 1.00 91.75 82 ALA A N 1
ATOM 632 C CA . ALA A 1 82 ? 0.008 13.646 6.895 1.00 91.75 82 ALA A CA 1
ATOM 633 C C . ALA A 1 82 ? 1.093 14.518 7.554 1.00 91.75 82 ALA A C 1
ATOM 635 O O . ALA A 1 82 ? 1.560 15.490 6.962 1.00 91.75 82 ALA A O 1
ATOM 636 N N . ASN A 1 83 ? 1.525 14.146 8.760 1.00 86.75 83 ASN A N 1
ATOM 637 C CA . ASN A 1 83 ? 2.552 14.854 9.522 1.00 86.75 83 ASN A CA 1
ATOM 638 C C . ASN A 1 83 ? 3.980 14.333 9.268 1.00 86.75 83 ASN A C 1
ATOM 640 O O . ASN A 1 83 ? 4.928 14.792 9.908 1.00 86.75 83 ASN A O 1
ATOM 644 N N . ARG A 1 84 ? 4.162 13.375 8.347 1.00 87.88 84 ARG A N 1
ATOM 645 C CA . ARG A 1 84 ? 5.453 12.728 8.068 1.00 87.88 84 ARG A CA 1
ATOM 646 C C . ARG A 1 84 ? 5.878 12.953 6.621 1.00 87.88 84 ARG A C 1
ATOM 648 O O . ARG A 1 84 ? 5.094 12.812 5.692 1.00 87.88 84 ARG A O 1
ATOM 655 N N . SER A 1 85 ? 7.162 13.245 6.417 1.00 82.81 85 SER A N 1
ATOM 656 C CA . SER A 1 85 ? 7.736 13.396 5.073 1.00 82.81 85 SER A CA 1
ATOM 657 C C . SER A 1 85 ? 8.007 12.056 4.384 1.00 82.81 85 SER A C 1
ATOM 659 O O . SER A 1 85 ? 7.976 11.976 3.157 1.00 82.81 85 SER A O 1
ATOM 661 N N . ARG A 1 86 ? 8.288 10.996 5.155 1.00 85.44 86 ARG A N 1
ATOM 662 C CA . ARG A 1 86 ? 8.550 9.646 4.646 1.00 85.44 86 ARG A CA 1
ATOM 663 C C . ARG A 1 86 ? 8.216 8.592 5.696 1.00 85.44 86 ARG A C 1
ATOM 665 O O . ARG A 1 86 ? 8.483 8.781 6.879 1.00 85.44 86 ARG A O 1
ATOM 672 N N . LEU A 1 87 ? 7.685 7.460 5.238 1.00 87.81 87 LEU A N 1
ATOM 673 C CA . LEU A 1 87 ? 7.504 6.262 6.049 1.00 87.81 87 LEU A CA 1
ATOM 674 C C . LEU A 1 87 ? 8.580 5.236 5.682 1.00 87.81 87 LEU A C 1
ATOM 676 O O . LEU A 1 87 ? 8.521 4.611 4.624 1.00 87.81 87 LEU A O 1
ATOM 680 N N . ASP A 1 88 ? 9.579 5.082 6.543 1.00 89.12 88 ASP A N 1
ATOM 681 C CA . ASP A 1 88 ? 10.555 3.997 6.466 1.00 89.12 88 ASP A CA 1
ATOM 682 C C . ASP A 1 88 ? 10.284 2.936 7.547 1.00 89.12 88 ASP A C 1
ATOM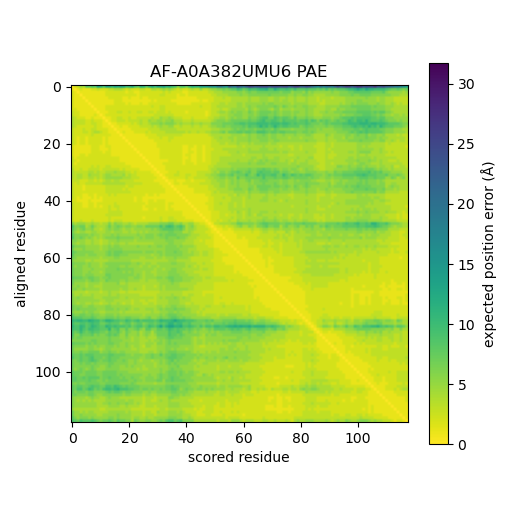 684 O O . ASP A 1 88 ? 9.241 2.932 8.205 1.00 89.12 88 ASP A O 1
ATOM 688 N N . ILE A 1 89 ? 11.205 1.985 7.711 1.00 88.00 89 ILE A N 1
ATOM 689 C CA . ILE A 1 89 ? 11.050 0.894 8.680 1.00 88.00 89 ILE A CA 1
ATOM 690 C C . ILE A 1 89 ? 11.000 1.428 10.119 1.00 88.00 89 ILE A C 1
ATOM 692 O O . ILE A 1 89 ? 10.263 0.882 10.943 1.00 88.00 89 ILE A O 1
ATOM 696 N N . GLU A 1 90 ? 11.782 2.457 10.441 1.00 90.44 90 GLU A N 1
ATOM 697 C CA . GLU A 1 90 ? 11.830 3.045 11.781 1.00 90.44 90 GLU A CA 1
ATOM 698 C C . GLU A 1 90 ? 10.572 3.871 12.038 1.00 90.44 90 GLU A C 1
ATOM 700 O O . GLU A 1 90 ? 9.865 3.598 13.009 1.00 90.44 90 GLU A O 1
ATOM 705 N N . GLY A 1 91 ? 10.182 4.724 11.090 1.00 90.81 91 GLY A N 1
ATOM 706 C CA . GLY A 1 91 ? 8.911 5.443 11.118 1.00 90.81 91 GLY A CA 1
ATOM 707 C C . GLY A 1 91 ? 7.708 4.501 11.233 1.00 90.81 91 GLY A C 1
ATOM 708 O O . GLY A 1 91 ? 6.780 4.768 11.998 1.00 90.81 91 GLY A O 1
ATOM 709 N N . PHE A 1 92 ? 7.744 3.336 10.568 1.00 90.62 92 PHE A N 1
ATOM 710 C CA . PHE A 1 92 ? 6.700 2.320 10.718 1.00 90.62 92 PHE A CA 1
ATOM 711 C C . PHE A 1 92 ? 6.707 1.623 12.087 1.00 90.62 92 PHE A C 1
ATOM 713 O O . PHE A 1 92 ? 5.694 1.085 12.535 1.00 90.62 92 PHE A O 1
ATOM 720 N N . ARG A 1 93 ? 7.839 1.571 12.790 1.00 90.62 93 ARG A N 1
ATOM 721 C CA . ARG A 1 93 ? 7.857 1.086 14.178 1.00 90.62 93 ARG A CA 1
ATOM 722 C C . ARG A 1 93 ? 7.300 2.141 15.123 1.00 90.62 93 ARG A C 1
ATOM 724 O O . ARG A 1 93 ? 6.532 1.782 16.014 1.00 90.62 93 ARG A O 1
ATOM 731 N N . GLU A 1 94 ? 7.637 3.402 14.893 1.00 91.00 94 GLU A N 1
ATOM 732 C CA . GLU A 1 94 ? 7.217 4.530 15.719 1.00 91.00 94 GLU A CA 1
ATOM 733 C C . GLU A 1 94 ? 5.713 4.789 15.649 1.00 91.00 94 GLU A C 1
ATOM 735 O O . GLU A 1 94 ? 5.101 4.959 16.703 1.00 91.00 94 GLU A O 1
ATOM 740 N N . LEU A 1 95 ? 5.084 4.729 14.464 1.00 90.94 95 LEU A N 1
ATOM 741 C CA . LEU A 1 95 ? 3.646 5.030 14.350 1.00 90.94 95 LEU A CA 1
ATOM 742 C C . LEU A 1 95 ? 2.748 4.031 15.097 1.00 90.94 95 LEU A C 1
ATOM 744 O O . LEU A 1 95 ? 1.596 4.328 15.401 1.00 90.94 95 LEU A O 1
ATOM 748 N N . LYS A 1 96 ? 3.246 2.828 15.413 1.00 90.62 96 LYS A N 1
ATOM 749 C CA . LYS A 1 96 ? 2.430 1.786 16.061 1.00 90.62 96 LYS A CA 1
ATOM 750 C C . LYS A 1 96 ? 1.924 2.219 17.430 1.00 90.62 96 LYS A C 1
ATOM 752 O O . LYS A 1 96 ? 0.829 1.819 17.818 1.00 90.62 96 LYS A O 1
ATOM 757 N N . THR A 1 97 ? 2.727 2.965 18.184 1.00 92.69 97 THR A N 1
ATOM 758 C CA . THR A 1 97 ? 2.366 3.374 19.545 1.00 92.69 97 THR A CA 1
ATOM 759 C C . THR A 1 97 ? 1.284 4.458 19.539 1.00 92.69 97 THR A C 1
ATOM 761 O O . THR A 1 97 ? 0.255 4.212 20.170 1.00 92.69 97 THR A O 1
ATOM 764 N N . PRO A 1 98 ? 1.429 5.579 18.800 1.00 92.38 98 PRO A N 1
ATOM 765 C CA . PRO A 1 98 ? 0.356 6.558 18.623 1.00 92.38 98 PRO A CA 1
ATOM 766 C C . PRO A 1 98 ? -0.951 5.925 18.143 1.00 92.38 98 PRO A C 1
ATOM 768 O O . PRO A 1 98 ? -1.969 6.064 18.817 1.00 92.38 98 PRO A O 1
ATOM 771 N N . LEU A 1 99 ? -0.904 5.097 17.089 1.00 94.56 99 LEU A N 1
ATOM 772 C CA . LEU A 1 99 ? -2.106 4.445 16.561 1.00 94.56 99 LEU A CA 1
ATOM 773 C C . LEU A 1 99 ? -2.819 3.574 17.594 1.00 94.56 99 LEU A C 1
ATOM 775 O O . LEU A 1 99 ? -4.045 3.582 17.679 1.00 94.56 99 LEU A O 1
ATOM 779 N N . ARG A 1 100 ? -2.073 2.806 18.395 1.00 94.75 100 ARG A N 1
ATOM 780 C CA . ARG A 1 100 ? -2.663 1.991 19.467 1.00 94.75 100 ARG A CA 1
ATOM 781 C C . ARG A 1 100 ? -3.307 2.846 20.547 1.00 94.75 100 ARG A C 1
ATOM 783 O O . ARG A 1 100 ? -4.357 2.462 21.048 1.00 94.75 100 ARG A O 1
ATOM 790 N N . ASN A 1 101 ? -2.663 3.947 20.921 1.00 94.31 101 ASN A N 1
ATOM 791 C CA . ASN A 1 101 ? -3.143 4.825 21.982 1.00 94.31 101 ASN A CA 1
ATOM 792 C C . ASN A 1 101 ? -4.412 5.568 21.557 1.00 94.31 101 ASN A C 1
ATOM 794 O O . ASN A 1 101 ? -5.333 5.695 22.355 1.00 94.31 101 ASN A O 1
ATOM 798 N N . GLU A 1 102 ? -4.478 6.012 20.304 1.00 94.38 102 GLU A N 1
ATOM 799 C CA . GLU A 1 102 ? -5.620 6.756 19.777 1.00 94.38 102 GLU A CA 1
ATOM 800 C C . GLU A 1 102 ? -6.832 5.860 19.482 1.00 94.38 102 GLU A C 1
ATOM 802 O O . GLU A 1 102 ? -7.975 6.229 19.742 1.00 94.38 102 GLU A O 1
ATOM 807 N N . THR A 1 103 ? -6.600 4.654 18.956 1.00 95.12 103 THR A N 1
ATOM 808 C CA . THR A 1 103 ? -7.684 3.795 18.439 1.00 95.12 103 THR A CA 1
ATOM 809 C C . THR A 1 103 ? -8.130 2.694 19.406 1.00 95.12 103 THR A C 1
ATOM 811 O O . THR A 1 103 ? -9.142 2.032 19.144 1.00 95.12 103 THR A O 1
ATOM 814 N N . ASP A 1 104 ? -7.342 2.443 20.459 1.00 95.56 104 ASP A N 1
ATOM 815 C CA . ASP A 1 104 ? -7.383 1.272 21.356 1.00 95.56 104 ASP A CA 1
ATOM 816 C C . ASP A 1 104 ? -7.350 -0.095 20.627 1.00 95.56 104 ASP A C 1
ATOM 818 O O . ASP A 1 104 ? -7.645 -1.157 21.181 1.00 95.56 104 ASP A O 1
ATOM 822 N N . CYS A 1 105 ? -6.956 -0.112 19.349 1.00 95.56 105 CYS A N 1
ATOM 823 C CA . CYS A 1 105 ? -6.898 -1.328 18.543 1.00 95.56 105 CYS A CA 1
ATOM 824 C C . CYS A 1 105 ? -5.545 -2.038 18.693 1.00 95.56 105 CYS A C 1
ATOM 826 O O . CYS A 1 105 ? -4.485 -1.418 18.773 1.00 95.56 105 CYS A O 1
ATOM 828 N N . ARG A 1 106 ? -5.555 -3.379 18.710 1.00 94.50 106 ARG A N 1
ATOM 829 C CA . ARG A 1 106 ? -4.348 -4.219 18.847 1.00 94.50 106 ARG A CA 1
ATOM 830 C C . ARG A 1 106 ? -4.412 -5.450 17.949 1.00 94.50 106 ARG A C 1
ATOM 832 O O . ARG A 1 106 ? -5.488 -5.876 17.529 1.00 94.50 106 ARG A O 1
ATOM 839 N N . GLY A 1 107 ? -3.249 -6.051 17.689 1.00 93.69 107 GLY A N 1
ATOM 840 C CA . GLY A 1 107 ? -3.144 -7.288 16.915 1.00 93.69 107 GLY A CA 1
ATOM 841 C C . GLY A 1 107 ? -3.806 -7.150 15.544 1.00 93.69 107 GLY A C 1
ATOM 842 O O . GLY A 1 107 ? -3.558 -6.177 14.833 1.00 93.69 107 GLY A O 1
ATOM 843 N N . ARG A 1 108 ? -4.681 -8.098 15.188 1.00 92.50 108 ARG A N 1
ATOM 844 C CA . ARG A 1 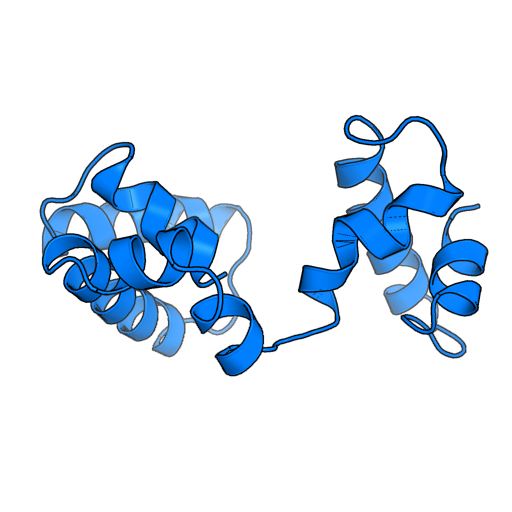108 ? -5.382 -8.092 13.896 1.00 92.50 108 ARG A CA 1
ATOM 845 C C . ARG A 1 108 ? -6.188 -6.810 13.667 1.00 92.50 108 ARG A C 1
ATOM 847 O O . ARG A 1 108 ? -6.069 -6.236 12.595 1.00 92.50 108 ARG A O 1
ATOM 854 N N . LYS A 1 109 ? -6.915 -6.319 14.679 1.00 94.00 109 LYS A N 1
ATOM 855 C CA . LYS A 1 109 ? -7.741 -5.101 14.564 1.00 94.00 109 LYS A CA 1
ATOM 856 C C . LYS A 1 109 ? -6.930 -3.843 14.231 1.00 94.00 109 LYS A C 1
ATOM 858 O O . LYS A 1 109 ? -7.488 -2.894 13.705 1.00 94.00 109 LYS A O 1
ATOM 863 N N . LEU A 1 110 ? -5.631 -3.835 14.536 1.00 95.31 110 LEU A N 1
ATOM 864 C CA . LEU A 1 110 ? -4.724 -2.747 14.172 1.00 95.31 110 LEU A CA 1
ATOM 865 C C . LEU A 1 110 ? -4.055 -3.001 12.817 1.00 95.31 110 LEU A C 1
ATOM 867 O O . LEU A 1 110 ? -4.077 -2.148 11.942 1.00 95.31 110 LEU A O 1
ATOM 871 N N . PHE A 1 111 ? -3.439 -4.170 12.631 1.00 94.38 111 PHE A N 1
ATOM 872 C CA . PHE A 1 111 ? -2.564 -4.403 11.477 1.00 94.38 111 PHE A CA 1
ATOM 873 C C . PHE A 1 111 ? -3.299 -4.795 10.196 1.00 94.38 111 PHE A C 1
ATOM 875 O O . PHE A 1 111 ? -2.758 -4.591 9.113 1.00 94.38 111 PHE A O 1
ATOM 882 N N . HIS A 1 112 ? -4.500 -5.364 10.292 1.00 93.88 112 HIS A N 1
ATOM 883 C CA . HIS A 1 112 ? -5.273 -5.741 9.112 1.00 93.88 112 HIS A CA 1
ATOM 884 C C . HIS A 1 112 ? -5.751 -4.523 8.309 1.00 93.88 112 HIS A C 1
ATOM 886 O O . HIS A 1 112 ? -5.420 -4.471 7.127 1.00 93.88 112 HIS A O 1
ATOM 892 N N . PRO A 1 113 ? -6.400 -3.504 8.913 1.00 94.56 113 PRO A N 1
ATOM 893 C CA . PRO A 1 113 ? -6.760 -2.294 8.176 1.00 94.56 113 PRO A CA 1
ATOM 894 C C . PRO A 1 113 ? -5.532 -1.552 7.634 1.00 94.56 113 PRO A C 1
ATOM 896 O O . PRO A 1 113 ? -5.558 -1.139 6.481 1.00 94.56 113 PRO A O 1
ATOM 899 N N . ILE A 1 114 ? -4.429 -1.468 8.395 1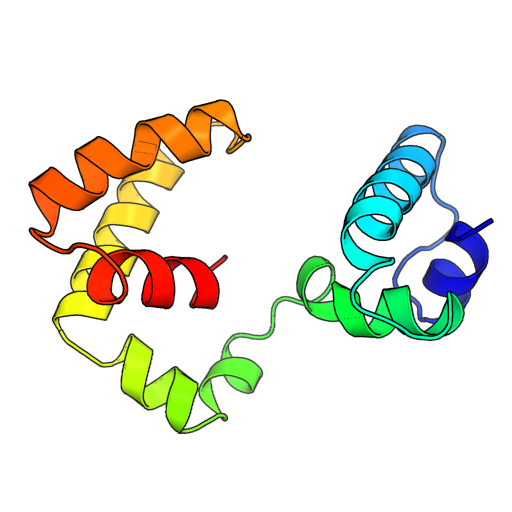.00 94.31 114 ILE A N 1
ATOM 900 C CA . ILE A 1 114 ? -3.166 -0.870 7.915 1.00 94.31 114 ILE A CA 1
ATOM 901 C C . ILE A 1 114 ? -2.664 -1.578 6.650 1.00 94.31 114 ILE A C 1
ATOM 903 O O . ILE A 1 114 ? -2.268 -0.924 5.696 1.00 94.31 114 ILE A O 1
ATOM 907 N N . ARG A 1 115 ? -2.698 -2.915 6.623 1.00 91.81 115 ARG A N 1
ATOM 908 C CA . ARG A 1 115 ? -2.243 -3.713 5.475 1.00 91.81 115 ARG A CA 1
ATOM 909 C C . ARG A 1 115 ? -3.136 -3.565 4.238 1.00 91.81 115 ARG A C 1
ATOM 911 O O . ARG A 1 115 ? -2.688 -3.897 3.152 1.00 91.81 115 ARG A O 1
ATOM 918 N N . ILE A 1 116 ? -4.395 -3.168 4.402 1.00 91.50 116 ILE A N 1
ATOM 919 C CA . ILE A 1 116 ? -5.324 -2.991 3.278 1.00 91.50 116 ILE A CA 1
ATOM 920 C C . ILE A 1 116 ? -5.111 -1.638 2.593 1.00 91.50 116 ILE A C 1
ATOM 922 O O . ILE A 1 116 ? -5.298 -1.541 1.386 1.00 91.50 116 ILE A O 1
ATOM 926 N N . VAL A 1 117 ? -4.770 -0.600 3.361 1.00 89.94 117 VAL A N 1
ATOM 927 C CA . VAL A 1 117 ? -4.701 0.783 2.856 1.00 89.94 117 VAL A CA 1
ATOM 928 C C . VAL A 1 117 ? -3.297 1.242 2.457 1.00 89.94 117 VAL A C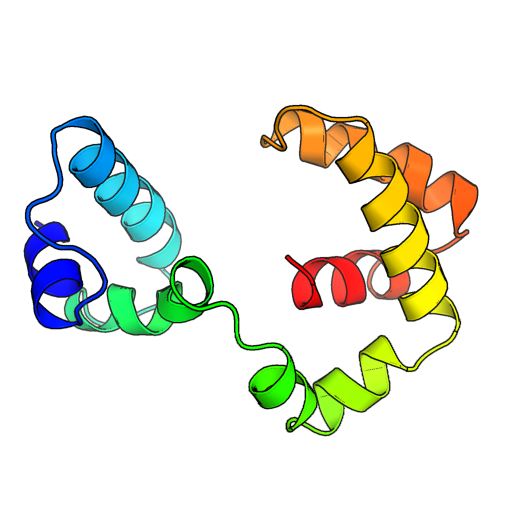 1
ATOM 930 O O . VAL A 1 117 ? -3.176 2.313 1.866 1.00 89.94 117 VAL A O 1
ATOM 933 N N . LEU A 1 118 ? -2.263 0.461 2.790 1.00 86.38 118 LEU A N 1
ATOM 934 C CA . LEU A 1 118 ? -0.871 0.651 2.365 1.00 86.38 118 LEU A CA 1
ATOM 935 C C . LEU A 1 118 ? -0.498 -0.368 1.288 1.00 86.38 118 LEU A C 1
ATOM 937 O O . LEU A 1 118 ? 0.206 0.033 0.339 1.00 86.38 118 LEU A O 1
#

pLDDT: mean 93.32, std 3.22, range [77.44, 97.19]

Mean predicted aligned error: 3.98 Å

Organism: NCBI:txid408172

Radius of gyration: 16.71 Å; Cα contacts (8 Å, |Δi|>4): 79; chains: 1; bounding box: 37×35×42 Å

Sequence (118 aa):
MVVPFFKQAGFAIDPDGDGAAFLKYIAALAVGAVDRLEQIPERLKFLFEFDVPGALANPEIRHEVSQPEARRVITALTDELANRSRLDIEGFRELKTPLRNETDCRGRKLFHPIRIVL

InterPro domains:
  IPR008925 Aminoacyl-tRNA synthetase, class I, anticodon-binding superfamily [SSF48163] (2-118)
  IPR020751 Aminoacyl-tRNA synthetase, class I, anticodon-binding domain, subdomain 2 [G3DSA:1.10.10.350] (55-118)
  IPR045462 Aminoacyl-tRNA synthetase, class I, anticodon-binding [PF19269] (6-118)

Foldseek 3Di:
DLVVLCVVVVQDDPDDPVRVVVRVVQLVVCVVVDPDSSCSCVVCVCVRDDDPVVLCVPVVSVVLCPDPLLVLLVVLVVVLVVPDPDDDPVNVVVSVVSSCVRRVDDDCSNVVSVVSVD